Protein AF-A0A1F2UKA9-F1 (afdb_monomer)

Nearest PDB structures (foldseek):
  2zet-assembly2_D  TM=4.859E-01  e=1.741E+00  Mus musculus
  5we6-assembly1_0  TM=2.680E-01  e=6.227E+00  Escherichia coli

InterPro domains:
  IPR017896 4Fe-4S ferredoxin-type, iron-sulphur binding domain [PS51379] (1-26)

Solvent-accessible surface area (backbone atoms only — not comparable to full-atom values): 5829 Å² total; per-residue (Å²): 132,61,55,32,63,49,84,78,81,51,84,92,57,74,89,68,91,80,68,84,76,81,91,80,91,76,93,74,64,66,64,35,72,67,58,40,53,55,51,55,74,71,53,83,77,76,84,74,80,49,49,16,79,84,80,59,52,34,48,92,78,38,64,60,43,84,41,77,56,98,89,39,85,42,39,33,25,71,82,64,39,56,63,77,77,70,110

pLDDT: mean 88.46, std 7.87, range [63.75, 97.0]

Structure (mmCIF, N/CA/C/O backbone):
data_AF-A0A1F2UKA9-F1
#
_entry.id   AF-A0A1F2UKA9-F1
#
loop_
_atom_site.group_PDB
_atom_site.id
_atom_site.type_symbol
_atom_site.label_atom_id
_atom_site.label_alt_id
_atom_site.label_comp_id
_atom_site.label_asym_id
_atom_site.label_entity_id
_atom_site.label_seq_id
_atom_site.pdbx_PDB_ins_code
_atom_site.Cartn_x
_atom_site.Cartn_y
_atom_site.Cartn_z
_atom_site.occupancy
_atom_site.B_iso_or_equiv
_atom_site.auth_seq_id
_atom_site.auth_comp_id
_atom_site.auth_asym_id
_atom_site.auth_atom_id
_atom_site.pdbx_PDB_model_num
ATOM 1 N N . ILE A 1 1 ? -10.469 -5.962 9.567 1.00 74.44 1 ILE A N 1
ATOM 2 C CA . ILE A 1 1 ? -9.753 -4.938 10.358 1.00 74.44 1 ILE A CA 1
ATOM 3 C C . ILE A 1 1 ? -10.777 -4.331 11.308 1.00 74.44 1 ILE A C 1
ATOM 5 O O . ILE A 1 1 ? -11.908 -4.173 10.865 1.00 74.44 1 ILE A O 1
ATOM 9 N N . SER A 1 2 ? -10.450 -4.155 12.592 1.00 88.19 2 SER A N 1
ATOM 10 C CA . SER A 1 2 ? -11.356 -3.490 13.548 1.00 88.19 2 SER A CA 1
ATOM 11 C C . SER A 1 2 ? -11.445 -2.002 13.200 1.00 88.19 2 SER A C 1
ATOM 13 O O . SER A 1 2 ? -10.467 -1.450 12.690 1.00 88.19 2 SER A O 1
ATOM 15 N N . ASP A 1 3 ? -12.590 -1.366 13.443 1.00 91.06 3 ASP A N 1
ATOM 16 C CA . ASP A 1 3 ? -12.798 0.046 13.102 1.00 91.06 3 ASP A CA 1
ATOM 17 C C . ASP A 1 3 ? -11.907 0.973 13.941 1.00 91.06 3 ASP A C 1
ATOM 19 O O . ASP A 1 3 ? -11.359 1.940 13.418 1.00 91.06 3 ASP A O 1
ATOM 23 N N . GLU A 1 4 ? -11.631 0.601 15.193 1.00 95.00 4 GLU A N 1
ATOM 24 C CA . GLU A 1 4 ? -10.686 1.303 16.073 1.00 95.00 4 GLU A CA 1
ATOM 25 C C . GLU A 1 4 ? -9.227 1.268 15.562 1.00 95.00 4 GLU A C 1
ATOM 27 O O . GLU A 1 4 ? -8.397 2.047 16.020 1.00 95.00 4 GLU A O 1
ATOM 32 N N . LEU A 1 5 ? -8.912 0.392 14.594 1.00 93.31 5 LEU A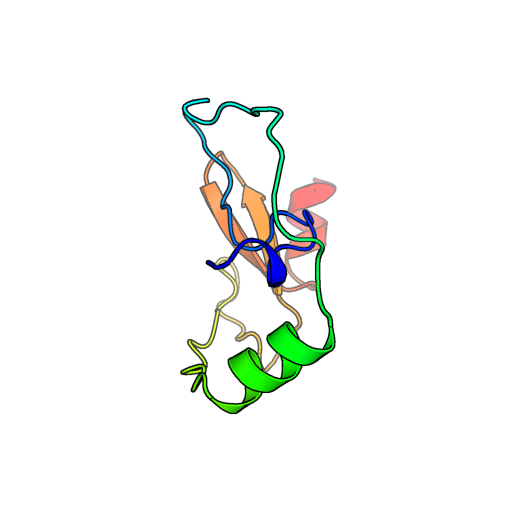 N 1
ATOM 33 C CA . LEU A 1 5 ? -7.603 0.298 13.929 1.00 93.31 5 LEU A CA 1
ATOM 34 C C . LEU A 1 5 ? -7.558 1.049 12.586 1.00 93.31 5 LEU A C 1
ATOM 36 O O . LEU A 1 5 ? -6.513 1.075 11.935 1.00 93.31 5 LEU A O 1
ATOM 40 N N . CYS A 1 6 ? -8.685 1.590 12.118 1.00 92.38 6 CYS A N 1
ATOM 41 C CA . CYS A 1 6 ? -8.804 2.226 10.811 1.00 92.38 6 CYS A CA 1
ATOM 42 C C . CYS A 1 6 ? -8.663 3.747 10.939 1.00 92.38 6 CYS A C 1
ATOM 44 O O . CYS A 1 6 ? -9.551 4.425 11.446 1.00 92.38 6 CYS A O 1
ATOM 46 N N . ASP A 1 7 ? -7.563 4.296 10.426 1.00 91.31 7 ASP A N 1
ATOM 47 C CA . ASP A 1 7 ? -7.307 5.744 10.382 1.00 91.31 7 ASP A CA 1
ATOM 48 C C . ASP A 1 7 ? -7.913 6.439 9.146 1.00 91.31 7 ASP A C 1
ATOM 50 O O . ASP A 1 7 ? -7.827 7.657 8.992 1.00 91.31 7 ASP A O 1
ATOM 54 N N . GLY A 1 8 ? -8.510 5.667 8.234 1.00 88.00 8 GLY A N 1
ATOM 55 C CA . GLY A 1 8 ? -9.068 6.170 6.981 1.00 88.00 8 GLY A CA 1
ATOM 56 C C . GLY A 1 8 ? -8.035 6.509 5.897 1.00 88.00 8 GLY A C 1
ATOM 57 O O . GLY A 1 8 ? -8.426 7.025 4.851 1.00 88.00 8 GLY A O 1
ATOM 58 N N . ALA A 1 9 ? -6.745 6.190 6.071 1.00 88.62 9 ALA A N 1
ATOM 59 C CA . ALA A 1 9 ? -5.702 6.478 5.076 1.00 88.62 9 ALA A CA 1
ATOM 60 C C . ALA A 1 9 ? -5.780 5.583 3.824 1.00 88.62 9 ALA A C 1
ATOM 62 O O . ALA A 1 9 ? -5.172 5.879 2.795 1.00 88.62 9 ALA A O 1
ATOM 63 N N . GLY A 1 10 ? -6.522 4.474 3.897 1.00 84.25 10 GLY A N 1
ATOM 64 C CA . GLY A 1 10 ? -6.791 3.605 2.751 1.00 84.25 10 GLY A CA 1
ATOM 65 C C . GLY A 1 10 ? -5.633 2.693 2.338 1.00 84.25 10 GLY A C 1
ATOM 66 O O . GLY A 1 10 ? -5.747 2.020 1.321 1.00 84.25 10 GLY A O 1
ATOM 67 N N . PHE A 1 11 ? -4.549 2.590 3.117 1.00 82.56 11 PHE A N 1
ATOM 68 C CA . PHE A 1 11 ? -3.413 1.704 2.804 1.00 82.56 11 PHE A CA 1
ATOM 69 C C . PHE A 1 11 ? -3.780 0.216 2.724 1.00 82.56 11 PHE A C 1
ATOM 71 O O . PHE A 1 11 ? -3.134 -0.546 2.007 1.00 82.56 11 PHE A O 1
ATOM 78 N N . CYS A 1 12 ? -4.818 -0.207 3.445 1.00 81.88 12 CYS A N 1
ATOM 79 C CA . CYS A 1 12 ? -5.325 -1.576 3.400 1.00 81.88 12 CYS A CA 1
ATOM 80 C C . CYS A 1 12 ? -6.178 -1.868 2.154 1.00 81.88 12 CYS A C 1
ATOM 82 O O . CYS A 1 12 ? -6.446 -3.032 1.854 1.00 81.88 12 CYS A O 1
ATOM 84 N N . ILE A 1 13 ? -6.599 -0.834 1.420 1.00 81.00 13 ILE A N 1
ATOM 85 C CA . ILE A 1 13 ? -7.462 -0.947 0.248 1.00 81.00 13 ILE A CA 1
ATOM 86 C C . ILE A 1 13 ? -6.622 -0.641 -0.994 1.00 81.00 13 ILE A C 1
ATOM 88 O O . ILE A 1 13 ? -6.185 0.483 -1.224 1.00 81.00 13 ILE A O 1
ATOM 92 N N . GLY A 1 14 ? -6.387 -1.657 -1.824 1.00 73.75 14 GLY A N 1
ATOM 93 C CA . GLY A 1 14 ? -5.730 -1.465 -3.117 1.00 73.75 14 GLY A CA 1
ATOM 94 C C . GLY A 1 14 ? -6.577 -0.631 -4.087 1.00 73.75 14 GLY A C 1
ATOM 95 O O . GLY A 1 14 ? -7.763 -0.386 -3.874 1.00 73.75 14 GLY A O 1
ATOM 96 N N . THR A 1 15 ? -5.995 -0.222 -5.215 1.00 73.44 15 THR A N 1
ATOM 97 C CA . THR A 1 15 ? -6.777 0.416 -6.285 1.00 73.44 15 THR A CA 1
ATOM 98 C C . THR A 1 15 ? -7.805 -0.572 -6.836 1.00 73.44 15 THR A C 1
ATOM 100 O O . THR A 1 15 ? -7.421 -1.591 -7.402 1.00 73.44 15 THR A O 1
ATOM 103 N N . CYS A 1 16 ? -9.097 -0.257 -6.721 1.00 75.44 16 CYS A N 1
ATOM 104 C CA . CYS A 1 16 ? -10.156 -1.012 -7.386 1.00 75.44 16 CYS A CA 1
ATOM 105 C C . CYS A 1 16 ? -10.260 -0.566 -8.860 1.00 75.44 16 CYS A C 1
ATOM 107 O O . CYS A 1 16 ? -10.673 0.568 -9.108 1.00 75.44 16 CYS A O 1
ATOM 109 N N . PR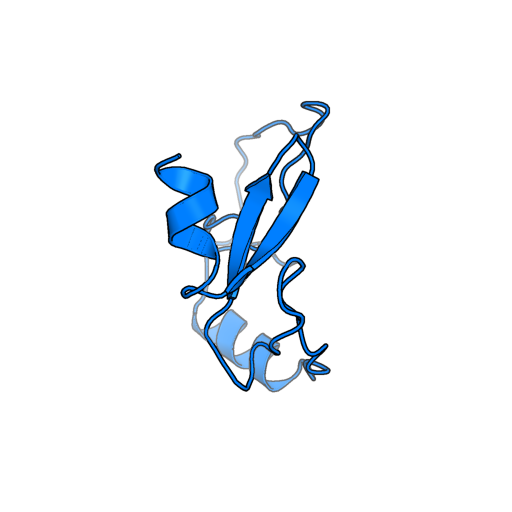O A 1 17 ? -9.896 -1.405 -9.850 1.00 72.69 17 PRO A N 1
ATOM 110 C CA . PRO A 1 17 ? -9.953 -1.023 -11.264 1.00 72.69 17 PRO A CA 1
ATOM 111 C C . PRO A 1 17 ? -11.380 -1.012 -11.835 1.00 72.69 17 PRO A C 1
ATOM 113 O O . PRO A 1 17 ? -11.605 -0.434 -12.893 1.00 72.69 17 PRO A O 1
ATOM 116 N N . GLU A 1 18 ? -12.331 -1.645 -11.144 1.00 83.38 18 GLU A N 1
ATOM 117 C CA . GLU A 1 18 ? -13.700 -1.898 -11.620 1.00 83.38 18 GLU A CA 1
ATOM 118 C C . GLU A 1 18 ? -14.752 -0.997 -10.957 1.00 83.38 18 GLU A C 1
ATOM 120 O O . GLU A 1 18 ? -15.935 -1.100 -11.262 1.00 83.38 18 GLU A O 1
ATOM 125 N N . GLY A 1 19 ? -14.346 -0.113 -10.038 1.00 78.19 19 GLY A N 1
ATOM 126 C CA . GLY A 1 19 ? -15.280 0.780 -9.344 1.00 78.19 19 GLY A CA 1
ATOM 127 C C . GLY A 1 19 ? -16.279 0.057 -8.430 1.00 78.19 19 GLY A C 1
ATOM 128 O O . GLY A 1 19 ? -17.353 0.584 -8.168 1.00 78.19 19 GLY A O 1
ATOM 129 N N . ALA A 1 20 ? -15.938 -1.134 -7.932 1.00 86.50 20 ALA A N 1
ATOM 130 C CA . ALA A 1 20 ? -16.808 -1.958 -7.087 1.00 86.50 20 ALA A CA 1
AT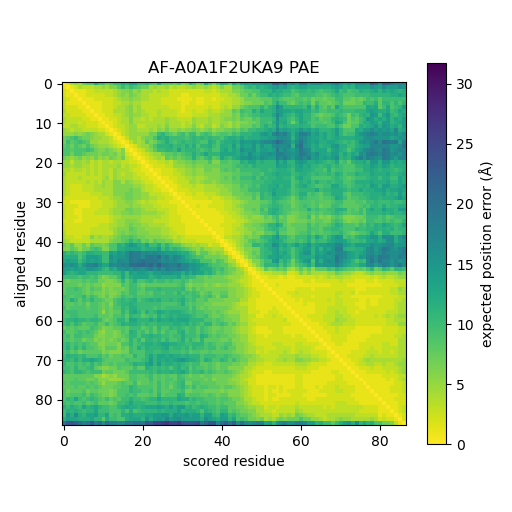OM 131 C C . ALA A 1 20 ? -16.909 -1.485 -5.619 1.00 86.50 20 ALA A C 1
ATOM 133 O O . ALA A 1 20 ? -17.619 -2.098 -4.825 1.00 86.50 20 ALA A O 1
ATOM 134 N N . LEU A 1 21 ? -16.182 -0.430 -5.235 1.00 84.81 21 LEU A N 1
ATOM 135 C CA . LEU A 1 21 ? -16.159 0.091 -3.867 1.00 84.81 21 LEU A CA 1
ATOM 136 C C . LEU A 1 21 ? -17.149 1.246 -3.699 1.00 84.81 21 LEU A C 1
ATOM 138 O O . LEU A 1 21 ? -17.188 2.167 -4.511 1.00 84.81 21 LEU A O 1
ATOM 142 N N . THR A 1 22 ? -17.893 1.225 -2.597 1.00 83.56 22 THR A N 1
ATOM 143 C CA . THR A 1 22 ? -18.825 2.288 -2.198 1.00 83.56 22 THR A CA 1
ATOM 144 C C . THR A 1 22 ? -18.472 2.804 -0.810 1.00 83.56 22 THR A C 1
ATOM 146 O O . THR A 1 22 ? -18.154 2.014 0.077 1.00 83.56 22 THR A O 1
ATOM 149 N N . ILE A 1 23 ? -18.566 4.117 -0.609 1.00 85.06 23 ILE A N 1
ATOM 150 C CA . ILE A 1 23 ? -18.397 4.749 0.704 1.00 85.06 23 ILE A CA 1
ATOM 151 C C . ILE A 1 23 ? -19.754 4.768 1.407 1.00 85.06 23 ILE A C 1
ATOM 153 O O . ILE A 1 23 ? -20.766 5.100 0.788 1.00 85.06 23 ILE A O 1
ATOM 157 N N . VAL A 1 24 ? -19.770 4.405 2.688 1.00 88.75 24 VAL A N 1
ATOM 158 C CA . VAL A 1 24 ? -20.966 4.436 3.536 1.00 88.75 24 VAL A CA 1
ATOM 159 C C . VAL A 1 24 ? -20.692 5.264 4.784 1.00 88.75 24 VAL A C 1
ATOM 161 O O . VAL A 1 24 ? -19.604 5.189 5.351 1.00 88.75 24 VAL A O 1
ATOM 164 N N . GLU A 1 25 ? -21.688 6.028 5.221 1.00 90.75 25 GLU A N 1
ATOM 165 C CA . GLU A 1 25 ? -21.671 6.715 6.512 1.00 90.75 25 GLU A CA 1
ATOM 166 C C . GLU A 1 25 ? -22.400 5.848 7.543 1.00 90.75 25 GLU A C 1
ATOM 168 O O . GLU A 1 25 ? -23.533 5.417 7.318 1.00 90.75 25 GLU A O 1
ATOM 173 N N . ARG A 1 26 ? -21.741 5.558 8.666 1.00 91.62 26 ARG A N 1
ATOM 174 C CA . ARG A 1 26 ? -22.309 4.816 9.798 1.00 91.62 26 ARG A CA 1
ATOM 175 C C . ARG A 1 26 ? -21.634 5.236 11.099 1.00 91.62 26 ARG A C 1
ATOM 177 O O . ARG A 1 26 ? -20.509 5.727 11.073 1.00 91.62 26 ARG A O 1
ATOM 184 N N . GLU A 1 27 ? -22.294 4.990 12.225 1.00 92.62 27 GLU A N 1
ATOM 185 C CA . GLU A 1 27 ? -21.654 5.078 13.540 1.00 92.62 27 GLU A CA 1
ATOM 186 C C . GLU A 1 27 ? -20.694 3.899 13.751 1.00 92.62 27 GLU A C 1
ATOM 188 O O . GLU A 1 27 ? -20.939 2.782 13.279 1.00 92.62 27 GLU A O 1
ATOM 193 N N . THR A 1 28 ? -19.573 4.168 14.416 1.00 92.50 28 THR A N 1
ATOM 194 C CA . THR A 1 28 ? -18.482 3.212 14.611 1.00 92.50 28 THR A CA 1
ATOM 195 C C . THR A 1 28 ? -17.585 3.638 15.772 1.00 92.50 28 THR A C 1
ATOM 197 O O . THR A 1 28 ? -17.613 4.801 16.181 1.00 92.50 28 THR A O 1
ATOM 200 N N . GLU A 1 29 ? -16.786 2.709 16.296 1.00 93.81 29 GLU A N 1
ATOM 201 C CA . GLU A 1 29 ? -15.739 2.996 17.274 1.00 93.81 29 GLU A CA 1
ATOM 202 C C . GLU A 1 29 ? -14.751 4.039 16.732 1.00 93.81 29 GLU A C 1
ATOM 204 O O . GLU A 1 29 ? -14.417 4.051 15.545 1.00 93.81 29 GLU A O 1
ATOM 209 N N . ALA A 1 30 ? -14.278 4.928 17.607 1.00 94.12 30 ALA A N 1
ATOM 210 C CA . ALA A 1 30 ? -13.242 5.885 17.249 1.00 94.12 30 ALA A CA 1
ATOM 211 C C . ALA A 1 30 ? -11.887 5.178 17.094 1.00 94.12 30 ALA A C 1
ATOM 213 O O . ALA A 1 30 ? -11.598 4.208 17.794 1.00 94.12 30 ALA A O 1
ATOM 214 N N . PHE A 1 31 ? -11.042 5.710 16.213 1.00 93.81 31 PHE A N 1
ATOM 215 C CA . PHE A 1 31 ? -9.656 5.274 16.078 1.00 93.81 31 PHE A CA 1
ATOM 216 C C . PHE A 1 31 ? -8.905 5.359 17.423 1.00 93.81 31 PHE A C 1
ATOM 218 O O . PHE A 1 31 ? -8.964 6.394 18.093 1.00 93.81 31 PHE A O 1
ATOM 225 N N . SER A 1 32 ? -8.181 4.296 17.791 1.00 96.25 32 SER A N 1
ATOM 226 C CA . SER A 1 32 ? -7.319 4.220 18.979 1.00 96.25 32 SER A CA 1
ATOM 227 C C . SER A 1 32 ? -5.889 3.873 18.577 1.00 96.25 32 SER A C 1
ATOM 229 O O . SER A 1 32 ? -5.600 2.793 18.058 1.00 96.25 32 SER A O 1
ATOM 231 N N . GLU A 1 33 ? -4.966 4.785 18.872 1.00 94.19 33 GLU A N 1
ATOM 232 C CA . GLU A 1 33 ? -3.536 4.580 18.639 1.00 94.19 33 GLU A CA 1
ATOM 233 C C . GLU A 1 33 ? -2.982 3.449 19.522 1.00 94.19 33 GLU A C 1
ATOM 235 O O . GLU A 1 33 ? -2.149 2.654 19.082 1.00 94.19 33 GLU A O 1
ATOM 240 N N . GLU A 1 34 ? -3.490 3.316 20.751 1.00 95.31 34 GLU A N 1
ATOM 241 C CA . GLU A 1 34 ? -3.110 2.237 21.661 1.00 95.31 34 GLU A CA 1
ATOM 242 C C . GLU A 1 34 ? -3.468 0.861 21.085 1.00 95.31 34 GLU A C 1
ATOM 244 O O . GLU A 1 34 ? -2.611 -0.026 21.038 1.00 95.31 34 GLU A O 1
ATOM 249 N N . ALA A 1 35 ? -4.692 0.701 20.567 1.00 93.62 35 ALA A N 1
ATOM 250 C CA . ALA A 1 35 ? -5.141 -0.544 19.945 1.00 93.62 35 ALA A CA 1
ATOM 251 C C . ALA A 1 35 ? -4.283 -0.921 18.722 1.00 93.62 35 ALA A C 1
ATOM 253 O O . ALA A 1 35 ? -3.956 -2.096 18.521 1.00 93.62 35 ALA A O 1
ATOM 254 N N . VAL A 1 36 ? -3.855 0.068 1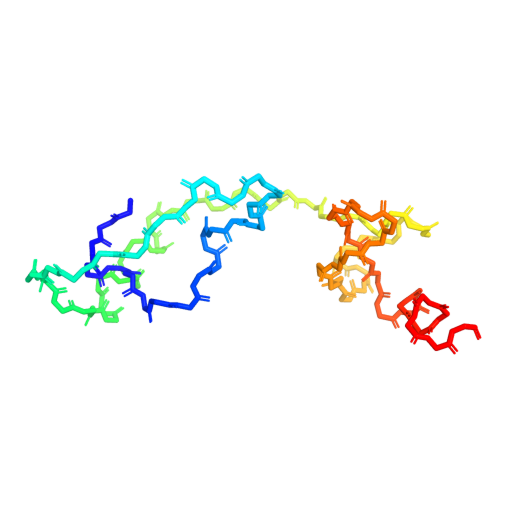7.925 1.00 92.12 36 VAL A N 1
ATOM 255 C CA . VAL A 1 36 ? -2.939 -0.146 16.789 1.00 92.12 36 VAL A CA 1
ATOM 256 C C . VAL A 1 36 ? -1.587 -0.669 17.252 1.00 92.12 36 VAL A C 1
ATOM 258 O O . VAL A 1 36 ? -1.062 -1.619 16.660 1.00 92.12 36 VAL A O 1
ATOM 261 N N . HIS A 1 37 ? -1.015 -0.087 18.305 1.00 91.94 37 HIS A N 1
ATOM 262 C CA . HIS A 1 37 ? 0.272 -0.529 18.834 1.00 91.94 37 HIS A CA 1
ATOM 263 C C . HIS A 1 37 ? 0.209 -1.959 19.380 1.00 91.94 37 HIS A C 1
ATOM 265 O O . HIS A 1 37 ? 1.086 -2.769 19.067 1.00 91.94 37 HIS A O 1
ATOM 271 N N . GLU A 1 38 ? -0.843 -2.302 20.122 1.00 92.94 38 GLU A N 1
ATOM 272 C CA . GLU A 1 38 ? -1.055 -3.663 20.625 1.00 92.94 38 GLU A CA 1
ATOM 273 C C . GLU A 1 38 ? -1.223 -4.675 19.484 1.00 92.94 38 GLU A C 1
ATOM 275 O O . GLU A 1 38 ? -0.573 -5.727 19.477 1.00 92.94 38 GLU A O 1
ATOM 280 N N . HIS A 1 39 ? -2.035 -4.339 18.476 1.00 89.50 39 HIS A N 1
ATOM 281 C CA . HIS A 1 39 ? -2.231 -5.183 17.301 1.00 89.50 39 HIS A CA 1
ATOM 282 C C . HIS A 1 39 ? -0.919 -5.401 16.537 1.00 89.50 39 HIS A C 1
ATOM 284 O O . HIS A 1 39 ? -0.558 -6.536 16.220 1.00 89.50 39 HIS A O 1
ATOM 290 N N . THR A 1 40 ? -0.168 -4.328 16.286 1.00 86.88 40 THR A N 1
ATOM 291 C CA . THR A 1 40 ? 1.089 -4.376 15.525 1.00 86.88 40 THR A CA 1
ATOM 292 C C . THR A 1 40 ? 2.169 -5.165 16.264 1.00 86.88 40 THR A C 1
ATOM 294 O O . THR A 1 40 ? 2.930 -5.892 15.631 1.00 86.88 40 THR A O 1
ATOM 297 N N . ALA A 1 41 ? 2.211 -5.098 17.598 1.00 88.25 41 ALA A N 1
ATOM 298 C CA . ALA A 1 41 ? 3.136 -5.897 18.402 1.00 88.25 41 ALA A CA 1
ATOM 299 C C . ALA A 1 41 ? 2.851 -7.410 18.317 1.00 88.25 41 ALA A C 1
ATOM 301 O O . ALA A 1 41 ? 3.773 -8.222 18.416 1.00 88.25 41 ALA A O 1
ATOM 302 N N . ALA A 1 42 ? 1.585 -7.799 18.131 1.00 82.50 42 ALA A N 1
ATOM 303 C CA . ALA A 1 42 ? 1.174 -9.196 18.010 1.00 82.50 42 ALA A CA 1
ATOM 304 C C . ALA A 1 42 ? 1.312 -9.753 16.580 1.00 82.50 42 ALA A C 1
ATOM 306 O O . ALA A 1 42 ? 1.502 -10.961 16.397 1.00 82.50 42 ALA A O 1
ATOM 307 N N . VAL A 1 43 ? 1.214 -8.897 15.558 1.00 81.75 43 VAL A N 1
ATOM 308 C CA . VAL A 1 43 ? 1.293 -9.300 14.150 1.00 81.75 43 VAL A CA 1
ATOM 309 C C . VAL A 1 43 ? 2.748 -9.485 13.724 1.00 81.75 43 VAL A C 1
ATOM 311 O O . VAL A 1 43 ? 3.541 -8.551 13.663 1.00 81.75 43 VAL A O 1
ATOM 314 N N . LYS A 1 44 ? 3.099 -10.715 13.341 1.00 72.56 44 LYS A N 1
ATOM 315 C CA . LYS A 1 44 ? 4.351 -10.986 12.631 1.00 72.56 44 LYS A CA 1
ATOM 316 C C . LYS A 1 44 ? 4.167 -10.626 11.164 1.00 72.56 44 LYS A C 1
ATOM 318 O O . LYS A 1 44 ? 3.506 -11.355 10.429 1.00 72.56 44 LYS A O 1
ATOM 323 N N . VAL A 1 45 ? 4.755 -9.513 10.743 1.00 67.75 45 VAL A N 1
ATOM 324 C CA . VAL A 1 45 ? 4.883 -9.197 9.320 1.00 67.75 45 VAL A CA 1
ATOM 325 C C . VAL A 1 45 ? 5.999 -10.073 8.765 1.00 67.75 45 VAL A C 1
ATOM 327 O O . VAL A 1 45 ? 7.156 -9.902 9.142 1.00 67.75 45 VAL A O 1
ATOM 330 N N . ASP A 1 46 ? 5.652 -11.035 7.912 1.00 68.38 46 ASP A N 1
ATOM 331 C CA . ASP A 1 46 ? 6.644 -11.687 7.059 1.00 68.38 46 ASP A CA 1
ATOM 332 C C . ASP A 1 46 ? 7.065 -10.655 6.002 1.00 68.38 46 ASP A C 1
ATOM 334 O O . ASP A 1 46 ? 6.205 -10.201 5.233 1.00 68.38 46 ASP A O 1
ATOM 338 N N . PRO A 1 47 ? 8.323 -10.181 6.004 1.00 68.12 47 PRO A N 1
ATOM 339 C CA . PRO A 1 47 ? 8.761 -9.179 5.054 1.00 68.12 47 PRO A CA 1
ATOM 340 C C . PRO A 1 47 ? 8.847 -9.817 3.666 1.00 68.12 47 PRO A C 1
ATOM 342 O O . PRO A 1 47 ? 9.887 -10.322 3.247 1.00 68.12 47 PRO A O 1
ATOM 345 N N . VAL A 1 48 ? 7.742 -9.768 2.921 1.00 79.12 48 VAL A N 1
ATOM 346 C CA . VAL A 1 48 ? 7.753 -10.068 1.490 1.00 79.12 48 VAL A CA 1
ATOM 347 C C . VAL A 1 48 ? 8.563 -8.971 0.809 1.00 79.12 48 VAL A C 1
ATOM 349 O O . VAL A 1 48 ? 8.047 -7.879 0.565 1.00 79.12 48 VAL A O 1
ATOM 352 N N . THR A 1 49 ? 9.827 -9.269 0.509 1.00 85.88 49 THR A N 1
ATOM 353 C CA . THR A 1 49 ? 10.733 -8.371 -0.211 1.00 85.88 49 THR A CA 1
ATOM 354 C C . THR A 1 49 ? 10.109 -7.968 -1.543 1.00 85.88 49 THR A C 1
ATOM 356 O O . THR A 1 49 ? 9.920 -8.796 -2.443 1.00 85.88 49 THR A O 1
ATOM 359 N N . GLN A 1 50 ? 9.781 -6.687 -1.679 1.00 92.31 50 GLN A N 1
ATOM 360 C CA . GLN A 1 50 ? 9.276 -6.142 -2.932 1.00 92.31 50 GLN A CA 1
ATOM 361 C C . GLN A 1 50 ? 10.444 -5.862 -3.878 1.00 92.31 50 GLN A C 1
ATOM 363 O O . GLN A 1 50 ? 11.543 -5.519 -3.447 1.00 92.31 50 GLN A O 1
ATOM 368 N N . HIS A 1 51 ? 10.205 -5.989 -5.183 1.00 95.94 51 HIS A N 1
ATOM 369 C CA . HIS A 1 51 ? 11.220 -5.753 -6.207 1.00 95.94 51 HIS A CA 1
ATOM 370 C C . HIS A 1 51 ? 10.708 -4.756 -7.243 1.00 95.94 51 HIS A C 1
ATOM 372 O O . HIS A 1 51 ? 9.538 -4.766 -7.628 1.00 95.94 51 HIS A O 1
ATOM 378 N N . CYS A 1 52 ? 11.597 -3.891 -7.726 1.00 96.50 52 CYS A N 1
ATOM 379 C CA . CYS A 1 52 ? 11.288 -2.975 -8.810 1.00 96.50 52 CYS A CA 1
ATOM 380 C C . CYS A 1 52 ? 10.978 -3.763 -10.087 1.00 96.50 52 CYS A C 1
ATOM 382 O O . CYS A 1 52 ? 11.841 -4.465 -10.609 1.00 96.50 52 CYS A O 1
ATOM 384 N N . ASN A 1 53 ? 9.799 -3.539 -10.663 1.00 96.06 53 ASN A N 1
ATOM 385 C CA . ASN A 1 53 ? 9.337 -4.225 -11.871 1.00 96.06 53 ASN A CA 1
ATOM 386 C C . ASN A 1 53 ? 10.168 -3.903 -13.132 1.00 96.06 53 ASN A C 1
ATOM 388 O O . ASN A 1 53 ? 9.992 -4.533 -14.167 1.00 96.06 53 ASN A O 1
ATOM 392 N N . TRP A 1 54 ? 11.061 -2.908 -13.061 1.00 95.19 54 TRP A N 1
ATOM 393 C CA . TRP A 1 54 ? 11.896 -2.482 -14.186 1.00 95.19 54 TRP A CA 1
ATOM 394 C C . TRP A 1 54 ? 13.345 -2.961 -14.077 1.00 95.19 54 TRP A C 1
ATOM 396 O O . TRP A 1 54 ? 13.897 -3.497 -15.030 1.00 95.19 54 TRP A O 1
ATOM 406 N N . CYS A 1 55 ? 13.991 -2.727 -12.931 1.00 96.62 55 CYS A N 1
ATOM 407 C CA . CYS A 1 55 ? 15.412 -3.043 -12.745 1.00 96.62 55 CYS A CA 1
ATOM 408 C C . CYS A 1 55 ? 15.680 -4.191 -11.769 1.00 96.62 55 CYS A C 1
ATOM 410 O O . CYS A 1 55 ? 16.840 -4.537 -11.573 1.00 96.62 55 CYS A O 1
ATOM 412 N N . GLY A 1 56 ? 14.648 -4.743 -11.129 1.00 96.56 56 GLY A N 1
ATOM 413 C CA . GLY A 1 56 ? 14.775 -5.836 -10.166 1.00 96.56 56 GLY A CA 1
ATOM 414 C C . GLY A 1 56 ? 15.327 -5.446 -8.794 1.00 96.56 56 GLY A C 1
ATOM 415 O O . GLY A 1 56 ? 15.381 -6.309 -7.933 1.00 96.56 56 GLY A O 1
ATOM 416 N N . ALA A 1 57 ? 15.707 -4.182 -8.561 1.00 97.00 57 ALA A N 1
ATOM 417 C CA . ALA A 1 57 ? 16.207 -3.743 -7.254 1.00 97.00 57 ALA A CA 1
ATOM 418 C C . ALA A 1 57 ? 15.179 -4.013 -6.146 1.00 97.00 57 ALA A C 1
ATOM 420 O O . ALA A 1 57 ? 14.003 -3.671 -6.315 1.00 97.00 57 ALA A O 1
ATOM 421 N N . ALA A 1 58 ? 15.628 -4.585 -5.035 1.00 95.50 58 ALA A N 1
ATOM 422 C CA . ALA A 1 58 ? 14.794 -4.847 -3.872 1.00 95.50 58 ALA A CA 1
ATOM 423 C C . ALA A 1 58 ? 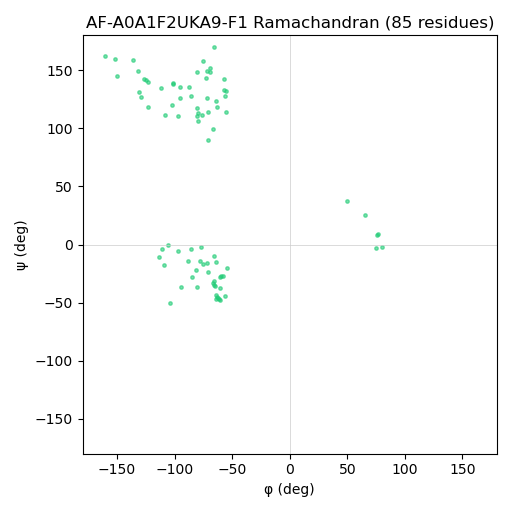14.497 -3.561 -3.080 1.00 95.50 58 ALA A C 1
ATOM 425 O O . ALA A 1 58 ? 15.250 -2.582 -3.136 1.00 95.50 58 ALA A O 1
ATOM 426 N N . ASP A 1 59 ? 13.422 -3.579 -2.296 1.00 92.12 59 ASP A N 1
ATOM 427 C CA . ASP A 1 59 ? 13.084 -2.537 -1.313 1.00 92.12 59 ASP A CA 1
ATOM 428 C C . ASP A 1 59 ? 14.176 -2.307 -0.253 1.00 92.12 59 ASP A C 1
ATOM 430 O O . ASP A 1 59 ? 14.344 -1.190 0.236 1.00 92.12 59 ASP A O 1
ATOM 434 N N . THR A 1 60 ? 14.973 -3.334 0.041 1.00 92.50 60 THR A N 1
ATOM 435 C CA . THR A 1 60 ? 16.165 -3.252 0.900 1.00 92.50 60 THR A CA 1
ATOM 436 C C . THR A 1 60 ? 17.333 -2.495 0.263 1.00 92.50 60 THR A C 1
ATOM 438 O O . THR A 1 60 ? 18.182 -1.962 0.976 1.00 92.50 60 THR A O 1
ATOM 441 N N . GLU A 1 61 ? 17.390 -2.414 -1.068 1.00 95.00 61 GLU A N 1
ATOM 442 C CA . GLU A 1 61 ? 18.451 -1.710 -1.795 1.00 95.00 61 GLU A CA 1
ATOM 443 C C . GLU A 1 61 ? 18.059 -0.269 -2.127 1.00 95.00 61 GLU A C 1
ATOM 445 O O . GLU A 1 61 ? 18.911 0.624 -2.159 1.00 95.00 61 GLU A O 1
ATOM 450 N N . ARG A 1 62 ? 16.779 -0.033 -2.450 1.00 95.44 62 ARG A N 1
ATOM 451 C CA . ARG A 1 62 ? 16.250 1.283 -2.832 1.00 95.44 62 ARG A CA 1
ATOM 452 C C . ARG A 1 62 ? 14.787 1.421 -2.426 1.00 95.44 62 ARG A C 1
ATOM 454 O O . ARG A 1 62 ? 14.027 0.480 -2.636 1.00 95.44 62 ARG A O 1
ATOM 461 N N . PRO A 1 63 ? 14.342 2.624 -2.019 1.00 95.38 63 PRO A N 1
ATOM 462 C CA . PRO A 1 63 ? 12.923 2.876 -1.818 1.00 95.38 63 PRO A CA 1
ATOM 463 C C . PRO A 1 63 ? 12.128 2.562 -3.089 1.00 95.38 63 PRO A C 1
ATOM 465 O O . PRO A 1 63 ? 12.459 3.043 -4.184 1.00 95.38 63 PRO A O 1
ATOM 468 N N . LEU A 1 64 ? 11.088 1.746 -2.931 1.00 95.44 64 LEU A N 1
ATOM 469 C CA . LEU A 1 64 ? 10.113 1.439 -3.968 1.00 95.44 64 LEU A CA 1
ATOM 470 C C . LEU A 1 64 ? 8.846 2.245 -3.715 1.00 95.44 64 LEU A C 1
ATOM 472 O O . LEU A 1 64 ? 8.388 2.369 -2.582 1.00 95.44 64 LEU A O 1
ATOM 476 N N . LEU A 1 65 ? 8.278 2.780 -4.788 1.00 93.19 65 LEU A N 1
ATOM 477 C CA . LEU A 1 65 ? 7.003 3.475 -4.758 1.00 93.19 65 LEU A CA 1
ATOM 478 C C . LEU A 1 65 ? 5.968 2.639 -5.519 1.00 93.19 65 LEU A C 1
ATOM 480 O O . LEU A 1 65 ? 6.279 2.142 -6.612 1.00 93.19 65 LEU A O 1
ATOM 484 N N . PRO A 1 66 ? 4.754 2.463 -4.969 1.00 90.88 66 PRO A N 1
ATOM 485 C CA . PRO A 1 66 ? 3.666 1.848 -5.704 1.00 90.88 66 PRO A CA 1
ATOM 486 C C . PRO A 1 66 ? 3.189 2.846 -6.762 1.00 90.88 66 PRO A C 1
ATOM 488 O O . PRO A 1 66 ? 2.886 4.000 -6.463 1.00 90.88 66 PRO A O 1
ATOM 491 N N . THR A 1 67 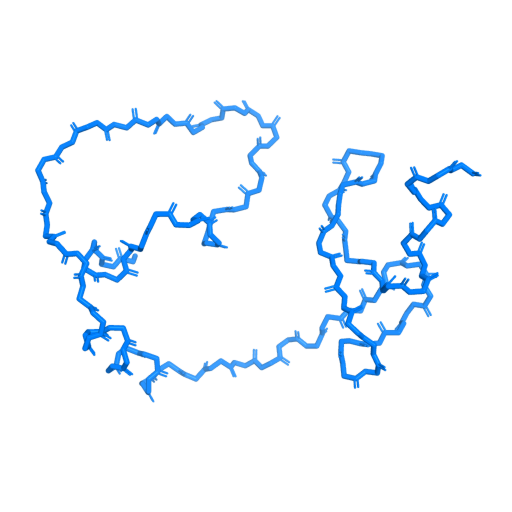? 3.150 2.424 -8.021 1.00 89.88 67 THR A N 1
ATOM 492 C CA . THR A 1 67 ? 2.784 3.287 -9.152 1.00 89.88 67 THR A CA 1
ATOM 493 C C . THR A 1 67 ? 1.844 2.568 -10.101 1.00 89.88 67 THR A C 1
ATOM 495 O O . THR A 1 67 ? 1.780 1.339 -10.117 1.00 89.88 67 THR A O 1
ATOM 498 N N . ARG A 1 68 ? 1.104 3.330 -10.912 1.00 88.06 68 ARG A N 1
ATOM 499 C CA . ARG A 1 68 ? 0.335 2.774 -12.028 1.00 88.06 68 ARG A CA 1
ATOM 500 C C . ARG A 1 68 ? 1.073 3.036 -13.329 1.00 88.06 68 ARG A C 1
ATOM 502 O O . ARG A 1 68 ? 1.278 4.187 -13.698 1.00 88.06 68 ARG A O 1
ATOM 509 N N . HIS A 1 69 ? 1.428 1.973 -14.037 1.00 88.19 69 HIS A N 1
ATOM 510 C CA . HIS A 1 69 ? 2.040 2.057 -15.357 1.00 88.19 69 HIS A CA 1
ATOM 511 C C . HIS A 1 69 ? 1.273 1.152 -16.319 1.00 88.19 69 HIS A C 1
ATOM 513 O O . HIS A 1 69 ? 1.019 -0.006 -16.002 1.00 88.19 69 HIS A O 1
ATOM 519 N N . GLN A 1 70 ? 0.832 1.698 -17.458 1.00 87.94 70 GLN A N 1
ATOM 520 C CA . GLN A 1 70 ? 0.028 0.976 -18.461 1.00 87.94 70 GLN A CA 1
ATOM 521 C C . GLN A 1 70 ? -1.192 0.232 -17.868 1.00 87.94 70 GLN A C 1
ATOM 523 O O . GLN A 1 70 ? -1.536 -0.870 -18.279 1.00 87.94 70 GLN A O 1
ATOM 528 N N . GLY A 1 71 ? -1.848 0.824 -16.863 1.00 85.62 71 GLY A N 1
ATOM 529 C CA . GLY A 1 71 ? -3.019 0.231 -16.203 1.00 85.62 71 GLY A CA 1
ATOM 530 C C . GLY A 1 71 ? -2.711 -0.842 -15.149 1.00 85.62 71 GLY A C 1
ATOM 531 O O . GLY A 1 71 ? -3.638 -1.308 -14.486 1.00 85.62 71 GLY A O 1
ATOM 532 N N . GLN A 1 72 ? -1.442 -1.188 -14.928 1.00 86.00 72 GLN A N 1
ATOM 533 C CA . GLN A 1 72 ? -1.017 -2.145 -13.906 1.00 86.00 72 GLN A CA 1
ATOM 534 C C . GLN A 1 72 ? -0.472 -1.426 -12.668 1.00 86.00 72 GLN A C 1
ATOM 536 O O . GLN A 1 72 ? 0.251 -0.437 -12.789 1.00 86.00 72 GLN A O 1
ATOM 541 N N . SER A 1 73 ? -0.811 -1.929 -11.478 1.00 89.19 73 SER A N 1
ATOM 542 C CA . SE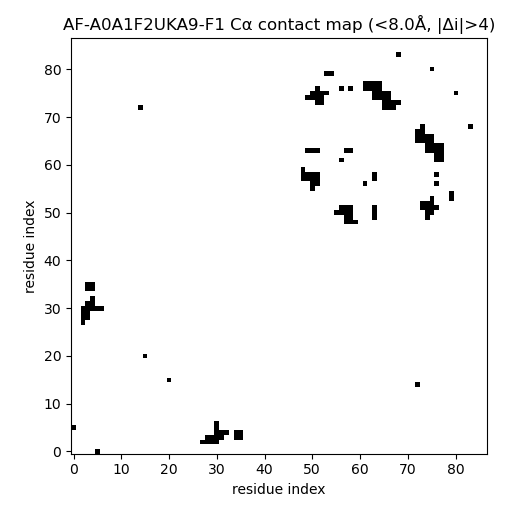R A 1 73 ? -0.186 -1.503 -10.220 1.00 89.19 73 SER A CA 1
ATOM 543 C C . SER A 1 73 ? 1.157 -2.218 -10.075 1.00 89.19 73 SER A C 1
ATOM 545 O O . SER A 1 73 ? 1.192 -3.439 -9.943 1.00 89.19 73 SER A O 1
ATOM 547 N N . VAL A 1 74 ? 2.253 -1.466 -10.131 1.00 91.75 74 VAL A N 1
ATOM 548 C CA . VAL A 1 74 ? 3.627 -1.985 -10.128 1.00 91.75 74 VAL A CA 1
ATOM 549 C C . VAL A 1 74 ? 4.497 -1.234 -9.123 1.00 91.75 74 VAL A C 1
ATOM 551 O O . VAL A 1 74 ? 4.320 -0.036 -8.891 1.00 91.75 74 VAL A O 1
ATOM 554 N N . TRP A 1 75 ? 5.482 -1.928 -8.558 1.00 94.56 75 TRP A N 1
ATOM 555 C CA . TRP A 1 75 ? 6.519 -1.318 -7.728 1.00 94.56 75 TRP A CA 1
ATOM 556 C C . TRP A 1 75 ? 7.662 -0.798 -8.592 1.00 94.56 75 TRP A C 1
ATOM 558 O O . TRP A 1 75 ? 8.228 -1.531 -9.408 1.00 94.56 75 TRP A O 1
ATOM 568 N N . VAL A 1 76 ? 8.039 0.465 -8.407 1.00 96.38 76 VAL A N 1
ATOM 569 C CA . VAL A 1 76 ? 9.146 1.084 -9.144 1.00 96.38 76 VAL A CA 1
ATOM 570 C C . VAL A 1 76 ? 10.083 1.782 -8.170 1.00 96.38 76 VAL A C 1
ATOM 572 O O . VAL A 1 76 ? 9.645 2.550 -7.318 1.00 96.38 76 VAL A O 1
ATOM 575 N N . CYS A 1 77 ? 11.390 1.529 -8.287 1.00 97.00 77 CYS A N 1
ATOM 576 C CA . CYS A 1 77 ? 12.366 2.213 -7.445 1.00 97.00 77 CYS A CA 1
ATOM 577 C C . CYS A 1 77 ? 12.476 3.693 -7.811 1.00 97.00 77 CYS A C 1
ATOM 579 O O . CYS A 1 77 ? 12.340 4.067 -8.977 1.00 97.00 77 CYS A O 1
ATOM 581 N N . VAL A 1 78 ? 12.840 4.528 -6.840 1.00 96.56 78 VAL A N 1
ATOM 582 C CA . VAL A 1 78 ? 13.031 5.979 -7.036 1.00 96.56 78 VAL A CA 1
ATOM 583 C C . VAL A 1 78 ? 14.011 6.348 -8.159 1.00 96.56 78 VAL A C 1
ATOM 585 O O . VAL A 1 78 ? 13.949 7.453 -8.683 1.00 96.56 78 VAL A O 1
ATOM 588 N N . LYS A 1 79 ? 14.893 5.428 -8.579 1.00 96.69 79 LYS A N 1
ATOM 589 C CA . LYS A 1 79 ? 15.785 5.617 -9.735 1.00 96.69 79 LYS A CA 1
ATOM 590 C C . LYS A 1 79 ? 15.091 5.366 -11.080 1.00 96.69 79 LYS A C 1
ATOM 592 O O . LYS A 1 79 ? 15.409 6.032 -12.058 1.00 96.69 79 LYS A O 1
ATOM 597 N N . CYS A 1 80 ? 14.192 4.387 -11.145 1.00 96.31 80 CYS A N 1
ATOM 598 C CA . CYS A 1 80 ? 13.452 4.037 -12.362 1.00 96.31 80 CYS A CA 1
ATOM 599 C C . CYS A 1 80 ? 12.161 4.845 -12.515 1.00 96.31 80 CYS A C 1
ATOM 601 O O . CYS A 1 80 ? 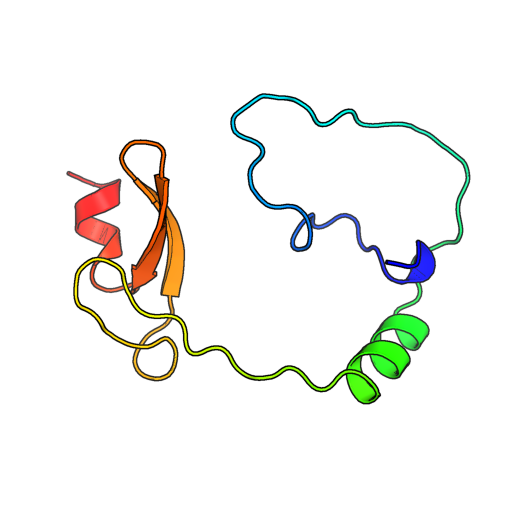11.591 4.848 -13.598 1.00 96.31 80 CYS A O 1
ATOM 603 N N . LEU A 1 81 ? 11.703 5.522 -11.459 1.00 95.56 81 LEU A N 1
ATOM 604 C CA . LEU A 1 81 ? 10.489 6.328 -11.495 1.00 95.56 81 LEU A CA 1
ATOM 605 C C . LEU A 1 81 ? 10.561 7.533 -12.452 1.00 95.56 81 LEU A C 1
ATOM 607 O O . LEU A 1 81 ? 9.611 7.695 -13.214 1.00 95.56 81 LEU A O 1
ATOM 611 N N . PRO A 1 82 ? 11.628 8.363 -12.477 1.00 94.81 82 PRO A 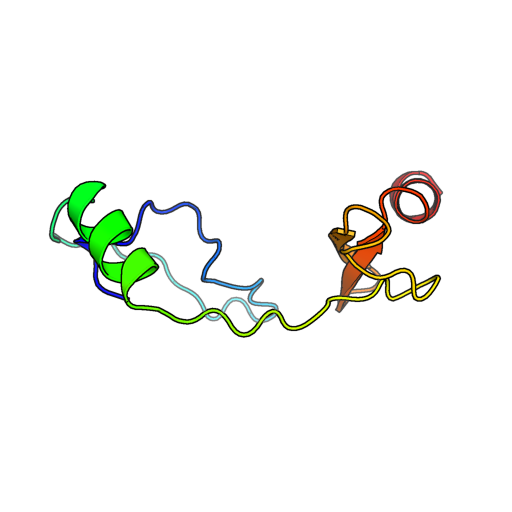N 1
ATOM 612 C CA . PRO A 1 82 ? 11.624 9.604 -13.255 1.00 94.81 82 PRO A CA 1
ATOM 613 C C . PRO A 1 82 ? 11.327 9.416 -14.755 1.00 94.81 82 PRO A C 1
ATOM 615 O O . PRO A 1 82 ? 10.460 10.133 -15.256 1.00 94.81 82 PRO A O 1
ATOM 618 N N . PRO A 1 83 ? 11.918 8.428 -15.463 1.00 92.81 83 PRO A N 1
ATOM 619 C CA . PRO A 1 83 ? 11.550 8.144 -16.855 1.00 92.81 83 PRO A CA 1
ATOM 620 C C . PRO A 1 83 ? 10.073 7.769 -17.060 1.00 92.81 83 PRO A C 1
ATOM 622 O O . PRO A 1 83 ? 9.526 7.998 -18.128 1.00 92.81 83 PRO A O 1
ATOM 625 N N . LEU A 1 84 ? 9.396 7.206 -16.053 1.00 88.44 84 LEU A N 1
ATOM 626 C CA . LEU A 1 84 ? 7.990 6.791 -16.174 1.00 88.44 84 LEU A CA 1
ATOM 627 C C . LEU A 1 84 ? 6.991 7.935 -16.001 1.00 88.44 84 LEU A C 1
ATOM 629 O O . LEU A 1 84 ? 5.846 7.797 -16.427 1.00 88.44 84 LEU A O 1
ATOM 633 N N . ILE A 1 85 ? 7.395 9.027 -15.346 1.00 87.25 85 ILE A N 1
ATOM 634 C CA . ILE A 1 85 ? 6.509 10.154 -15.014 1.00 87.25 85 ILE A CA 1
ATOM 635 C C . ILE A 1 85 ? 6.799 11.414 -15.834 1.00 87.25 85 ILE A C 1
ATOM 637 O O . ILE A 1 85 ? 5.948 12.299 -15.893 1.00 87.25 85 ILE A O 1
ATOM 641 N N . HIS A 1 86 ? 7.976 11.509 -16.456 1.00 84.06 86 HIS A N 1
ATOM 642 C CA . HIS A 1 86 ? 8.394 12.703 -17.197 1.00 84.06 86 HIS A CA 1
ATOM 643 C C . HIS A 1 86 ? 8.543 12.506 -18.712 1.00 84.06 86 HIS A C 1
ATOM 645 O O . HIS A 1 86 ? 8.598 13.515 -19.413 1.00 84.06 86 HIS A O 1
ATOM 651 N N . GLY A 1 87 ? 8.507 11.261 -19.211 1.00 63.75 87 GLY A N 1
ATOM 652 C CA . GLY A 1 87 ? 8.720 10.941 -20.629 1.00 63.75 87 GLY A CA 1
ATOM 653 C C . GLY A 1 87 ? 10.196 10.823 -20.972 1.00 63.75 87 GLY A C 1
ATOM 654 O O . GLY A 1 87 ? 10.877 11.869 -21.007 1.00 63.75 87 GLY A O 1
#

Mean predicted aligned error: 7.32 Å

Radius of gyration: 16.95 Å; Cα contacts (8 Å, |Δi|>4): 78; chains: 1; bounding box: 41×24×42 Å

Organism: NCBI:txid1797195

Secondary structure (DSSP, 8-state):
--GGG--S--TTS---TT----------PPP-HHHHHHHHHH--------B-TTT--BTTTS-EEEEEETTEEEEEETTTHHHHHH-

Foldseek 3Di:
DAPLQCPPPCPVPDDDPPPPDDDDDDDHDHHDPVVNVVVVVPDDDPPPWFAAPPPRDTCVRAPWDFDADPNDTGTHGPVRPPVRPPD

Sequence (87 aa):
ISDELCDGAGFCIGTCPEGALTIVERETEAFSEEAVHEHTAAVKVDPVTQHCNWCGAADTERPLLPTRHQGQSVWVCVKCLPPLIHG